Protein AF-A0A9E3E0K9-F1 (afdb_monomer)

Nearest PDB structures (foldseek):
  2mct-assembly1_A  TM=5.080E-01  e=9.481E-01  Mediterraneibacter gnavus ATCC 29149
  4rg2-assembly1_B  TM=3.386E-01  e=3.713E+00  Homo sapiens
  6mr3-assembly1_B-3  TM=3.764E-01  e=8.318E+00  Streptococcus mutans UA159
  2ve7-assembly2_D  TM=2.300E-01  e=6.905E+00  Homo sapiens

Sequence (87 aa):
MRVVVTRIDPGGTVQRRVVDAAQQSDRRLWEDLAARAVGAVVPYRAAPGIAVYHVSVDDHVVIAAEQDLAGPLLDLVTAVMALGGAG

pLDDT: mean 91.95, std 6.4, range [58.53, 98.06]

Solvent-accessible surface area (backbone atoms only — not comparable to full-atom values): 4836 Å² total; per-residue (Å²): 99,44,38,36,41,34,41,35,39,68,88,68,53,72,50,54,22,36,35,57,38,81,80,43,94,59,39,68,59,47,53,53,41,50,54,50,26,72,68,51,90,62,77,67,62,85,54,92,83,47,34,36,36,42,38,32,50,68,95,46,77,49,60,34,23,58,90,57,52,51,68,46,42,34,54,49,50,50,51,33,68,73,71,25,44,82,114

Foldseek 3Di:
DKKKKWKQFLVRDIDIFIDDLVPDPPSVVLVVLVVVQLPDDQDADDDHRWIWMWMDDPPGTDIHTPVSQDDSNVVNNVVRSVPTDDD

Secondary structure (DSSP, 8-state):
-EEEEEEE-TTS-EEEEEEEGGGSTTHHHHHHHHHHHHTS-------TT--EEEEEETTEEEEEEGGG--HHHHHHHHHHHHHPBP-

Radius of gyration: 12.32 Å; Cα contacts (8 Å, |Δi|>4): 158; chains: 1; bounding box: 32×19×30 Å

Structure (mmCIF, N/CA/C/O backbone):
data_AF-A0A9E3E0K9-F1
#
_entry.id   AF-A0A9E3E0K9-F1
#
loop_
_atom_site.group_PDB
_atom_site.id
_atom_site.type_symbol
_atom_site.label_atom_id
_atom_site.label_alt_id
_atom_site.label_comp_id
_atom_site.label_asym_id
_atom_site.label_entity_id
_atom_site.label_seq_id
_atom_site.pdbx_PDB_ins_code
_atom_site.Cartn_x
_atom_site.Cartn_y
_atom_site.Cartn_z
_atom_site.occupancy
_atom_site.B_iso_or_equiv
_atom_site.auth_seq_id
_atom_site.auth_comp_id
_atom_site.auth_asym_id
_atom_site.auth_atom_id
_atom_site.pdbx_PDB_model_num
ATOM 1 N N . MET A 1 1 ? -10.939 -1.841 8.771 1.00 91.56 1 MET A N 1
ATOM 2 C CA . MET A 1 1 ? -10.070 -1.619 7.608 1.00 91.56 1 MET A CA 1
ATOM 3 C C . MET A 1 1 ? -8.633 -1.711 8.067 1.00 91.56 1 MET A C 1
ATOM 5 O O . MET A 1 1 ? -8.201 -0.901 8.886 1.00 91.56 1 MET A O 1
ATOM 9 N N . ARG A 1 2 ? -7.913 -2.710 7.570 1.00 94.88 2 ARG A N 1
ATOM 10 C CA . ARG A 1 2 ? -6.485 -2.896 7.815 1.00 94.88 2 ARG A CA 1
ATOM 11 C C . ARG A 1 2 ? -5.718 -2.447 6.579 1.00 94.88 2 ARG A C 1
ATOM 13 O O . ARG A 1 2 ? -5.979 -2.931 5.482 1.00 94.88 2 ARG A O 1
ATOM 20 N N . VAL A 1 3 ? -4.753 -1.557 6.776 1.00 96.69 3 VAL A N 1
ATOM 21 C CA . VAL A 1 3 ? -3.830 -1.127 5.727 1.00 96.69 3 VAL A CA 1
ATOM 22 C C . VAL A 1 3 ? -2.459 -1.714 6.009 1.00 96.69 3 VAL A C 1
ATOM 24 O O . VAL A 1 3 ? -1.935 -1.617 7.121 1.00 96.69 3 VAL A O 1
ATOM 27 N N . VAL A 1 4 ? -1.874 -2.337 4.997 1.00 97.62 4 VAL A N 1
ATOM 28 C CA . VAL A 1 4 ? -0.551 -2.941 5.053 1.00 97.62 4 VAL A CA 1
ATOM 29 C C . VAL A 1 4 ? 0.288 -2.375 3.927 1.00 97.62 4 VAL A C 1
ATOM 31 O O . VAL A 1 4 ? -0.073 -2.492 2.761 1.00 97.62 4 VAL A O 1
ATOM 34 N N . VAL A 1 5 ? 1.446 -1.824 4.268 1.00 97.81 5 VAL A N 1
ATOM 35 C CA . VAL A 1 5 ? 2.440 -1.389 3.288 1.00 97.81 5 VAL A CA 1
ATOM 36 C C . VAL A 1 5 ? 3.681 -2.239 3.465 1.00 97.81 5 VAL A C 1
ATOM 38 O O . VAL A 1 5 ? 4.228 -2.352 4.561 1.00 97.81 5 VAL A O 1
ATOM 41 N N . THR A 1 6 ? 4.109 -2.872 2.380 1.00 98.06 6 THR A N 1
ATOM 42 C CA . THR A 1 6 ? 5.389 -3.572 2.304 1.00 98.06 6 THR A CA 1
ATOM 43 C C . THR A 1 6 ? 6.259 -2.856 1.283 1.00 98.06 6 THR A C 1
ATOM 45 O O . THR A 1 6 ? 5.923 -2.834 0.103 1.00 98.06 6 THR A O 1
ATOM 48 N N . ARG A 1 7 ? 7.362 -2.270 1.742 1.00 97.31 7 ARG A N 1
ATOM 49 C CA . ARG A 1 7 ? 8.422 -1.703 0.911 1.00 97.31 7 ARG A CA 1
ATOM 50 C C . ARG A 1 7 ? 9.515 -2.746 0.725 1.00 97.31 7 ARG A C 1
ATOM 52 O O . ARG A 1 7 ? 9.963 -3.349 1.701 1.00 97.31 7 ARG A O 1
ATOM 59 N N . ILE A 1 8 ? 9.939 -2.938 -0.514 1.00 96.19 8 ILE A N 1
ATOM 60 C CA . ILE A 1 8 ? 11.014 -3.849 -0.900 1.00 96.19 8 ILE A CA 1
ATOM 61 C C . ILE A 1 8 ? 12.082 -3.006 -1.585 1.00 96.19 8 ILE A C 1
ATOM 63 O O . ILE A 1 8 ? 11.863 -2.496 -2.684 1.00 96.19 8 ILE A O 1
ATOM 67 N N . ASP A 1 9 ? 13.218 -2.827 -0.920 1.00 96.00 9 ASP A N 1
ATOM 68 C CA . ASP A 1 9 ? 14.351 -2.093 -1.473 1.00 96.00 9 ASP A CA 1
ATOM 69 C C . ASP A 1 9 ? 15.094 -2.931 -2.531 1.00 96.00 9 ASP A C 1
ATOM 71 O O . ASP A 1 9 ? 15.051 -4.164 -2.488 1.00 96.00 9 ASP A O 1
ATOM 75 N N . PRO A 1 10 ? 15.859 -2.300 -3.441 1.00 92.81 10 PRO A N 1
ATOM 76 C CA . PRO A 1 10 ? 16.608 -3.005 -4.489 1.00 92.81 10 PRO A CA 1
ATOM 77 C C . PRO A 1 10 ? 17.588 -4.065 -3.968 1.00 92.81 10 PRO A C 1
ATOM 79 O O . PRO A 1 10 ? 17.871 -5.040 -4.655 1.00 92.81 10 PRO A O 1
ATOM 82 N N . GLY A 1 11 ? 18.103 -3.879 -2.748 1.00 93.25 11 GLY A N 1
ATOM 83 C CA . GLY A 1 11 ? 18.978 -4.839 -2.067 1.00 93.25 11 GLY A CA 1
ATOM 84 C C . GLY A 1 11 ? 18.247 -6.025 -1.426 1.00 93.25 11 GLY A C 1
ATOM 85 O O . GLY A 1 11 ? 18.888 -6.842 -0.774 1.00 93.25 11 GLY A O 1
ATOM 86 N N . GLY A 1 12 ? 16.921 -6.110 -1.565 1.00 91.88 12 GLY A N 1
ATOM 87 C CA . GLY A 1 12 ? 16.089 -7.165 -0.982 1.00 91.88 12 GLY A CA 1
ATOM 88 C C . GLY A 1 12 ? 15.662 -6.915 0.466 1.00 91.88 12 GLY A C 1
ATOM 89 O O . GLY A 1 12 ? 14.950 -7.738 1.037 1.00 91.88 12 GLY A O 1
ATOM 90 N N . THR A 1 13 ? 16.055 -5.790 1.069 1.00 96.19 13 THR A N 1
ATOM 91 C CA . THR A 1 13 ? 15.562 -5.392 2.393 1.00 96.19 13 THR A CA 1
ATOM 92 C C . THR A 1 13 ? 14.058 -5.148 2.330 1.00 96.19 13 THR A C 1
ATOM 94 O O . THR 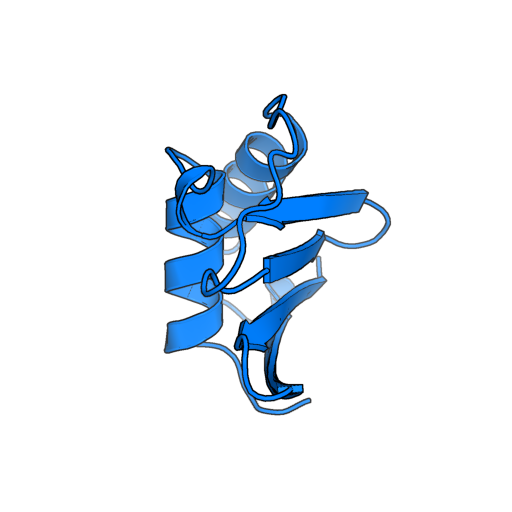A 1 13 ? 13.576 -4.406 1.475 1.00 96.19 13 THR A O 1
ATOM 97 N N . VAL A 1 14 ? 13.317 -5.757 3.257 1.00 96.94 14 VAL A N 1
ATOM 98 C CA . VAL A 1 14 ? 11.860 -5.629 3.342 1.00 96.94 14 VAL A CA 1
ATOM 99 C C . VAL A 1 14 ? 11.479 -4.862 4.600 1.00 96.94 14 VAL A C 1
ATOM 101 O O . VAL A 1 14 ? 11.869 -5.225 5.709 1.00 96.94 14 VAL A O 1
ATOM 104 N N . GLN A 1 15 ? 10.667 -3.8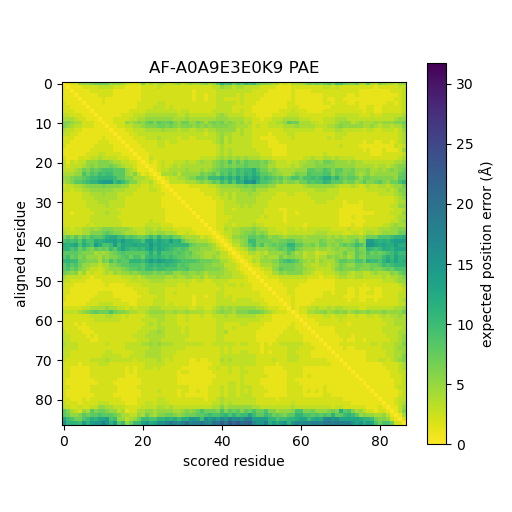23 4.433 1.00 97.12 15 GLN A N 1
ATOM 105 C CA . GLN A 1 15 ? 10.030 -3.101 5.528 1.00 97.12 15 GLN A CA 1
ATOM 106 C C . GLN A 1 15 ? 8.519 -3.254 5.410 1.00 97.12 15 GLN A C 1
ATOM 108 O O . GLN A 1 15 ? 7.922 -2.855 4.414 1.00 97.12 15 GLN A O 1
ATOM 113 N N . ARG A 1 16 ? 7.895 -3.828 6.438 1.00 97.62 16 ARG A N 1
ATOM 114 C CA . ARG A 1 16 ? 6.446 -4.020 6.501 1.00 97.62 16 ARG A CA 1
ATOM 115 C C . ARG A 1 16 ? 5.862 -3.221 7.654 1.00 97.62 16 ARG A C 1
ATOM 117 O O . ARG A 1 16 ? 6.372 -3.276 8.777 1.00 97.62 16 ARG A O 1
ATOM 124 N N . ARG A 1 17 ? 4.797 -2.480 7.361 1.00 97.69 17 ARG A N 1
ATOM 125 C CA . ARG A 1 17 ? 4.068 -1.650 8.317 1.00 97.69 17 ARG A CA 1
ATOM 126 C C . ARG A 1 17 ? 2.575 -1.890 8.205 1.00 97.69 17 ARG A C 1
ATOM 128 O O . ARG A 1 17 ? 2.050 -2.085 7.108 1.00 97.69 17 ARG A O 1
ATOM 135 N N . VAL A 1 18 ? 1.913 -1.905 9.357 1.00 96.81 18 VAL A N 1
ATOM 136 C CA . VAL A 1 18 ? 0.482 -2.188 9.474 1.00 96.81 18 VAL A CA 1
ATOM 137 C C . VAL A 1 18 ? -0.190 -1.085 10.278 1.00 96.81 18 VAL A C 1
ATOM 139 O O . VAL A 1 18 ? 0.273 -0.740 11.365 1.00 96.81 18 VAL A O 1
ATOM 142 N N . VAL A 1 19 ? -1.307 -0.583 9.757 1.00 95.75 19 VAL A N 1
ATOM 143 C CA . VAL A 1 19 ? -2.237 0.292 10.473 1.00 95.75 19 VAL A CA 1
ATOM 144 C C . VAL A 1 19 ? -3.614 -0.362 10.468 1.00 95.75 19 VAL A C 1
ATOM 146 O O . VAL A 1 19 ? -4.144 -0.718 9.416 1.00 95.75 19 VAL A O 1
ATOM 149 N N . ASP A 1 20 ? -4.206 -0.513 11.650 1.00 94.19 20 ASP A N 1
ATOM 150 C CA . ASP A 1 20 ? -5.631 -0.801 11.791 1.00 94.19 20 ASP A CA 1
ATOM 151 C C . ASP A 1 20 ? -6.382 0.522 11.961 1.00 94.19 20 ASP A C 1
ATOM 153 O O . ASP A 1 20 ? -6.283 1.177 13.002 1.00 94.19 20 ASP A O 1
ATOM 157 N N . ALA A 1 21 ? -7.120 0.931 10.927 1.00 87.88 21 ALA A N 1
ATOM 158 C CA . ALA A 1 21 ? -7.832 2.205 10.915 1.00 87.88 21 ALA A CA 1
ATOM 159 C C . ALA A 1 21 ? -8.968 2.263 11.949 1.00 87.88 21 ALA A C 1
ATOM 161 O O . ALA A 1 21 ? -9.392 3.355 12.322 1.00 87.88 21 ALA A O 1
ATOM 162 N N . ALA A 1 22 ? -9.450 1.115 12.448 1.00 85.44 22 ALA A N 1
ATOM 163 C CA . ALA A 1 22 ? -10.452 1.086 13.513 1.00 85.44 22 ALA A CA 1
ATOM 164 C C . ALA A 1 22 ? -9.901 1.589 14.859 1.00 85.44 22 ALA A C 1
ATOM 166 O O . ALA A 1 22 ? -10.679 1.998 15.717 1.00 85.44 22 ALA A O 1
ATOM 167 N N . GLN A 1 23 ? -8.576 1.574 15.032 1.00 86.50 23 GLN A N 1
ATOM 168 C CA . GLN A 1 23 ? -7.890 2.023 16.247 1.00 86.50 23 GLN A CA 1
ATOM 169 C C . GLN A 1 23 ? -7.379 3.468 16.144 1.00 86.50 23 GLN A C 1
ATOM 171 O O . GLN A 1 23 ? -6.761 3.969 17.079 1.00 86.50 23 GLN A O 1
ATOM 176 N N . GLN A 1 24 ? -7.619 4.142 15.015 1.00 86.88 24 GLN A N 1
ATOM 177 C CA . GLN A 1 24 ? -7.177 5.516 14.782 1.00 86.88 24 GLN A CA 1
ATOM 178 C C . GLN A 1 24 ? -8.278 6.518 15.150 1.00 86.88 24 GLN A C 1
ATOM 180 O O . GLN A 1 24 ? -9.461 6.268 14.911 1.00 86.88 24 GLN A O 1
ATOM 185 N N . SER A 1 25 ? -7.884 7.679 15.687 1.00 83.81 25 SER A N 1
ATOM 186 C CA . SER A 1 25 ? -8.795 8.787 16.028 1.00 83.81 25 SER A CA 1
ATOM 187 C C . SER A 1 25 ? -9.596 9.278 14.821 1.00 83.81 25 SER A C 1
ATOM 189 O O . SER A 1 25 ? -10.781 9.581 14.935 1.00 83.81 25 SER A O 1
ATOM 191 N N . ASP A 1 26 ? -8.965 9.288 13.647 1.00 89.12 26 ASP A N 1
ATOM 192 C CA . ASP A 1 26 ? -9.499 9.874 12.417 1.00 89.12 26 ASP A CA 1
ATOM 193 C C . ASP A 1 26 ? -9.944 8.803 11.417 1.00 89.12 26 ASP A C 1
ATOM 195 O O . ASP A 1 26 ? -9.578 8.812 10.241 1.00 89.12 26 ASP A O 1
ATO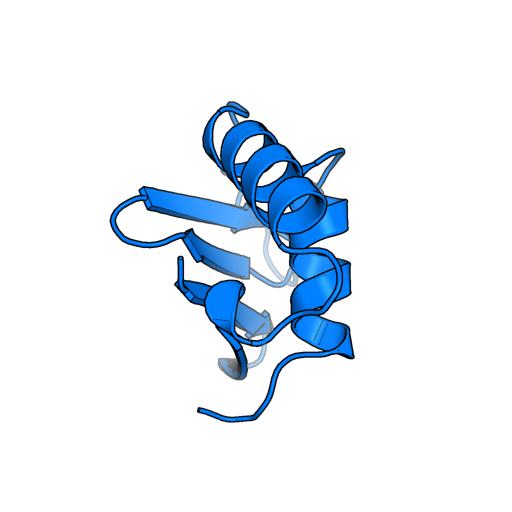M 199 N N . ARG A 1 27 ? -10.753 7.847 11.882 1.00 90.00 27 ARG A N 1
ATOM 200 C CA . ARG A 1 27 ? -11.209 6.694 11.087 1.00 90.00 27 ARG A CA 1
ATOM 201 C C . ARG A 1 27 ? -11.743 7.063 9.694 1.00 90.00 27 ARG A C 1
ATOM 203 O O . ARG A 1 27 ? -11.369 6.427 8.715 1.00 90.00 27 ARG A O 1
ATOM 210 N N . ARG A 1 28 ? -12.601 8.086 9.591 1.00 91.31 28 ARG A N 1
ATOM 211 C CA . ARG A 1 28 ? -13.203 8.500 8.305 1.00 91.31 28 ARG A CA 1
ATOM 212 C C . ARG A 1 28 ? -12.172 9.026 7.310 1.00 91.31 28 ARG A C 1
ATOM 214 O O . ARG A 1 28 ? -12.316 8.798 6.116 1.00 91.31 28 ARG A O 1
ATOM 221 N N . LEU A 1 29 ? -11.148 9.724 7.802 1.00 93.50 29 LEU A N 1
ATOM 222 C CA . LEU A 1 29 ? -10.063 10.229 6.965 1.00 93.50 29 LEU A CA 1
ATOM 223 C C . LEU A 1 29 ? -9.259 9.064 6.380 1.00 93.50 29 LEU A C 1
ATOM 225 O O . LEU A 1 29 ? -8.947 9.070 5.194 1.00 93.50 29 LEU A O 1
ATOM 229 N N . TRP A 1 30 ? -8.978 8.048 7.198 1.00 94.50 30 TRP A N 1
ATOM 230 C CA . TRP A 1 30 ? -8.323 6.825 6.739 1.00 94.50 30 TRP A CA 1
ATOM 231 C C . TRP A 1 30 ? -9.149 6.084 5.690 1.00 94.50 30 TRP A C 1
ATOM 233 O O . TRP A 1 30 ? -8.597 5.687 4.669 1.00 94.50 30 TRP A 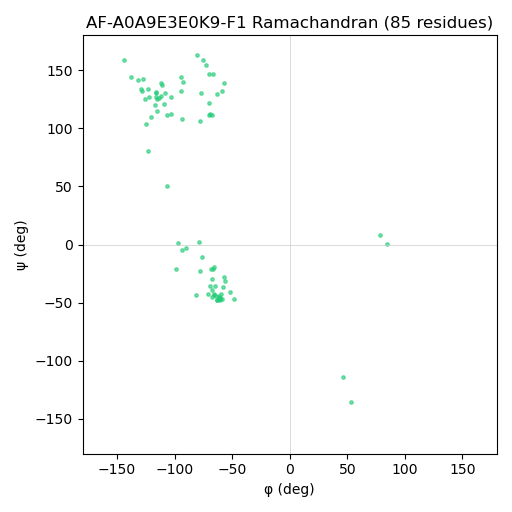O 1
ATOM 243 N N . GLU A 1 31 ? -10.452 5.909 5.921 1.00 93.50 31 GLU A N 1
ATOM 244 C CA . GLU A 1 31 ? -11.357 5.245 4.973 1.00 93.50 31 GLU A CA 1
ATOM 245 C C . GLU A 1 31 ? -11.413 5.986 3.621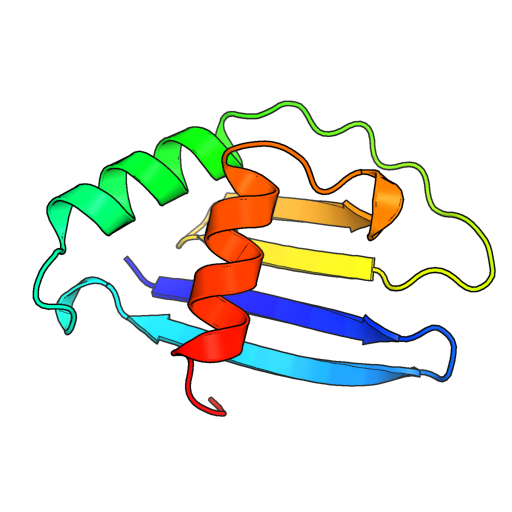 1.00 93.50 31 GLU A C 1
ATOM 247 O O . GLU A 1 31 ? -11.260 5.348 2.580 1.00 93.50 31 GLU A O 1
ATOM 252 N N . ASP A 1 32 ? -11.550 7.321 3.620 1.00 94.88 32 ASP A N 1
ATOM 253 C CA . ASP A 1 32 ? -11.539 8.129 2.386 1.00 94.88 32 ASP A CA 1
ATOM 254 C C . ASP A 1 32 ? -10.194 8.039 1.652 1.00 94.88 32 ASP A C 1
ATOM 256 O O . ASP A 1 32 ? -10.145 7.768 0.449 1.00 94.88 32 ASP A O 1
ATOM 260 N N . LEU A 1 33 ? -9.086 8.207 2.380 1.00 95.38 33 LEU A N 1
ATOM 261 C CA . LEU A 1 33 ? -7.749 8.146 1.799 1.00 95.38 33 LEU A CA 1
ATOM 262 C C . LEU A 1 33 ? -7.471 6.772 1.181 1.00 95.38 33 LEU A C 1
ATOM 264 O O . LEU A 1 33 ? -6.968 6.688 0.060 1.00 95.38 33 LEU A O 1
ATOM 268 N N . ALA A 1 34 ? -7.831 5.699 1.884 1.00 94.88 34 ALA A N 1
ATOM 269 C CA . ALA A 1 34 ? -7.636 4.340 1.409 1.00 94.88 34 ALA A CA 1
ATOM 270 C C . ALA A 1 34 ? -8.492 4.039 0.172 1.00 94.88 34 ALA A C 1
ATOM 272 O O . ALA A 1 34 ? -7.966 3.507 -0.806 1.00 94.88 34 ALA A O 1
ATOM 273 N N . ALA A 1 35 ? -9.765 4.449 0.162 1.00 94.50 35 ALA A N 1
ATOM 274 C CA . ALA A 1 35 ? -10.641 4.304 -0.999 1.00 94.50 35 ALA A CA 1
ATOM 275 C C . ALA A 1 35 ? -10.085 5.039 -2.230 1.00 94.50 35 ALA A C 1
ATOM 277 O O . ALA A 1 35 ? -10.064 4.495 -3.337 1.00 94.50 35 ALA A O 1
ATOM 278 N N . ARG A 1 36 ? -9.566 6.258 -2.041 1.00 94.81 36 ARG A N 1
ATOM 279 C CA . ARG A 1 36 ? -8.947 7.046 -3.116 1.00 94.81 36 ARG A CA 1
ATOM 280 C C . ARG A 1 36 ? -7.621 6.455 -3.595 1.00 94.81 36 ARG A C 1
ATOM 282 O O . ARG A 1 36 ? -7.335 6.527 -4.787 1.00 94.81 36 ARG A O 1
ATOM 289 N N . ALA A 1 37 ? -6.828 5.871 -2.699 1.00 93.62 37 ALA A N 1
ATOM 290 C CA . ALA A 1 37 ? -5.564 5.225 -3.039 1.00 93.62 37 ALA A CA 1
ATOM 291 C C . ALA A 1 37 ? -5.769 3.961 -3.887 1.00 93.62 37 ALA A C 1
ATOM 293 O O . ALA A 1 37 ? -5.092 3.801 -4.899 1.00 93.62 37 ALA A O 1
ATOM 294 N N . VAL A 1 38 ? -6.718 3.090 -3.519 1.00 91.81 38 VAL A N 1
ATOM 295 C CA . VAL A 1 38 ? -6.998 1.858 -4.286 1.00 91.81 38 VAL A CA 1
ATOM 296 C C . VAL A 1 38 ? -7.817 2.109 -5.552 1.00 91.81 38 VAL A C 1
ATOM 298 O O . VAL A 1 38 ? -7.759 1.314 -6.484 1.00 91.81 38 VAL A O 1
ATOM 301 N N . GLY A 1 39 ? -8.560 3.219 -5.608 1.00 88.62 39 GLY A N 1
ATOM 302 C CA . GLY A 1 39 ? -9.265 3.664 -6.811 1.00 88.62 39 GLY A CA 1
ATOM 303 C C . GLY A 1 39 ? -8.358 4.309 -7.867 1.00 88.62 39 GLY A C 1
ATOM 304 O O . GLY A 1 39 ? -8.804 4.540 -8.991 1.00 88.62 39 GLY A O 1
ATOM 305 N N . ALA A 1 40 ? -7.100 4.614 -7.535 1.00 79.81 40 ALA A N 1
ATOM 306 C CA . ALA A 1 40 ? -6.153 5.193 -8.478 1.00 79.81 40 ALA A CA 1
ATOM 307 C C . ALA A 1 40 ? -5.613 4.126 -9.444 1.00 79.81 40 ALA A C 1
ATOM 309 O O . ALA A 1 40 ? -5.114 3.080 -9.032 1.00 79.81 40 ALA A O 1
ATOM 310 N N . VAL A 1 41 ? -5.648 4.414 -10.748 1.00 74.62 41 VAL A N 1
ATOM 311 C CA . VAL A 1 41 ? -4.953 3.589 -11.745 1.00 74.62 41 VAL A CA 1
ATOM 312 C C . VAL A 1 41 ? -3.471 3.941 -11.705 1.00 74.62 41 VAL A C 1
ATOM 314 O O . VAL A 1 41 ? -3.071 5.001 -12.186 1.00 74.62 41 VAL A O 1
ATOM 317 N N . VAL A 1 42 ? -2.657 3.048 -11.147 1.00 78.38 42 VAL A N 1
ATOM 318 C CA . VAL A 1 42 ? -1.200 3.211 -11.111 1.00 78.38 42 VAL A CA 1
ATOM 319 C C . VAL A 1 42 ? -0.571 2.315 -12.175 1.00 78.38 42 VAL A C 1
ATOM 321 O O . VAL A 1 42 ? -0.650 1.090 -12.063 1.00 78.38 42 VAL A O 1
ATOM 324 N N . PRO A 1 43 ? 0.033 2.879 -13.237 1.00 79.00 43 PRO A N 1
ATOM 325 C CA . PRO A 1 43 ? 0.761 2.071 -14.199 1.00 79.00 43 PRO A CA 1
ATOM 326 C C . PRO A 1 43 ? 2.017 1.528 -13.519 1.00 79.00 43 PRO A C 1
ATOM 328 O O . PRO A 1 43 ? 2.927 2.288 -13.215 1.00 79.00 43 PRO A O 1
ATOM 331 N N . TYR A 1 44 ? 2.085 0.218 -13.293 1.00 80.94 44 TYR A N 1
ATOM 332 C CA . TYR A 1 44 ? 3.282 -0.397 -12.727 1.00 80.94 44 TYR A CA 1
ATOM 333 C C . TYR A 1 44 ? 4.449 -0.315 -13.720 1.00 80.94 44 TYR A C 1
ATOM 335 O O . TYR A 1 44 ? 4.433 -0.980 -14.760 1.00 80.94 44 TYR A O 1
ATOM 343 N N . ARG A 1 45 ? 5.468 0.493 -13.405 1.00 84.88 45 ARG A N 1
ATOM 344 C CA . ARG A 1 45 ? 6.683 0.641 -14.216 1.00 84.88 45 ARG A CA 1
ATOM 345 C C . ARG A 1 45 ? 7.905 0.310 -13.373 1.00 84.88 45 ARG A C 1
ATOM 347 O O . ARG A 1 45 ? 8.585 1.197 -12.876 1.00 84.88 45 ARG A O 1
ATOM 354 N N . ALA A 1 46 ? 8.203 -0.976 -13.208 1.00 77.00 46 ALA A N 1
ATOM 355 C CA . ALA A 1 46 ? 9.420 -1.394 -12.517 1.00 77.00 46 ALA A CA 1
ATOM 356 C C . ALA A 1 46 ? 10.674 -0.831 -13.207 1.00 77.00 46 ALA A C 1
ATOM 358 O O . ALA A 1 46 ? 10.833 -0.964 -14.421 1.00 77.00 46 ALA A O 1
ATOM 359 N N . ALA A 1 47 ? 11.580 -0.252 -12.421 1.00 86.50 47 ALA A N 1
ATOM 360 C CA . ALA A 1 47 ? 12.888 0.200 -12.876 1.00 86.50 47 ALA A CA 1
ATOM 361 C C . ALA A 1 47 ? 13.988 -0.391 -11.975 1.00 86.50 47 ALA A C 1
ATOM 363 O O . ALA A 1 47 ? 13.783 -0.511 -10.763 1.00 86.50 47 ALA A O 1
ATOM 364 N N . PRO A 1 48 ? 15.155 -0.770 -12.531 1.00 87.31 48 PRO A N 1
ATOM 365 C CA . PRO A 1 48 ? 16.280 -1.234 -11.727 1.00 87.31 48 PRO A CA 1
ATOM 366 C C . PRO A 1 48 ? 16.694 -0.191 -10.685 1.00 87.31 48 PRO A C 1
ATOM 368 O O . PRO A 1 48 ? 16.768 0.996 -10.990 1.00 87.31 48 PRO A O 1
ATOM 371 N N . GLY A 1 49 ? 17.005 -0.637 -9.468 1.00 92.94 49 GLY A N 1
ATOM 372 C CA . GLY A 1 49 ? 17.486 0.254 -8.408 1.00 92.94 49 GLY A CA 1
ATOM 373 C C . GLY A 1 49 ? 16.400 1.074 -7.705 1.00 92.94 49 GLY A C 1
ATOM 374 O O . GLY A 1 49 ? 16.746 1.919 -6.886 1.00 92.94 49 GLY A O 1
ATOM 375 N N . ILE A 1 50 ? 15.117 0.812 -7.970 1.00 94.62 50 ILE A N 1
ATOM 376 C CA . ILE A 1 50 ? 13.992 1.521 -7.349 1.00 94.62 50 ILE A CA 1
ATOM 377 C C . ILE A 1 50 ? 13.213 0.586 -6.425 1.00 94.62 50 ILE A C 1
ATOM 379 O O . ILE A 1 50 ? 12.999 -0.584 -6.749 1.00 94.62 50 ILE A O 1
ATOM 383 N N . ALA A 1 51 ? 12.798 1.098 -5.265 1.00 95.88 51 ALA A N 1
ATOM 384 C CA . ALA A 1 51 ? 11.994 0.328 -4.328 1.00 95.88 51 ALA A CA 1
ATOM 385 C C . ALA A 1 51 ? 10.602 0.026 -4.906 1.00 95.88 51 ALA A C 1
ATOM 387 O O . ALA A 1 51 ? 10.011 0.830 -5.632 1.00 95.88 51 ALA A O 1
ATOM 388 N N . VAL A 1 52 ? 10.060 -1.135 -4.552 1.00 95.56 52 VAL A N 1
ATOM 389 C CA . VAL A 1 52 ? 8.696 -1.537 -4.907 1.00 95.56 52 VAL A CA 1
ATOM 390 C C . VAL A 1 52 ? 7.838 -1.553 -3.654 1.00 95.56 52 VAL A C 1
ATOM 392 O O . VAL A 1 52 ? 8.254 -2.035 -2.601 1.00 95.56 52 VAL A O 1
ATOM 395 N N . TYR A 1 53 ? 6.624 -1.037 -3.783 1.00 95.88 53 TYR A N 1
ATOM 396 C CA . TYR A 1 5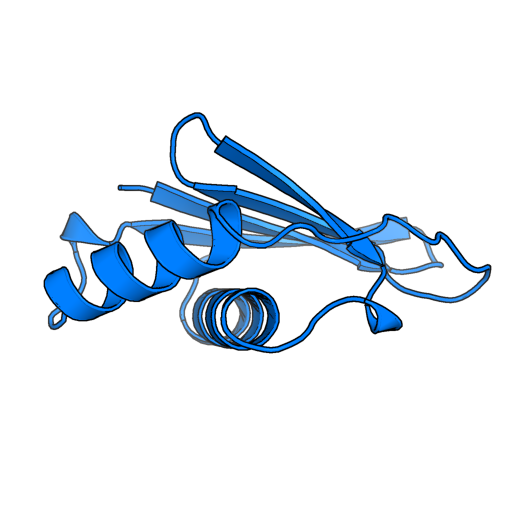3 ? 5.641 -0.964 -2.719 1.00 95.88 53 TYR A CA 1
ATOM 397 C C . TYR A 1 53 ? 4.468 -1.874 -3.050 1.00 95.88 53 TYR A C 1
ATOM 399 O O . TYR A 1 53 ? 3.854 -1.763 -4.109 1.00 95.88 53 TYR A O 1
ATOM 407 N N . HIS A 1 54 ? 4.152 -2.764 -2.116 1.00 95.44 54 HIS A N 1
ATOM 408 C CA . HIS A 1 54 ? 2.930 -3.550 -2.104 1.00 95.44 54 HIS A CA 1
ATOM 409 C C . HIS A 1 54 ? 2.013 -2.996 -1.014 1.00 95.44 54 HIS A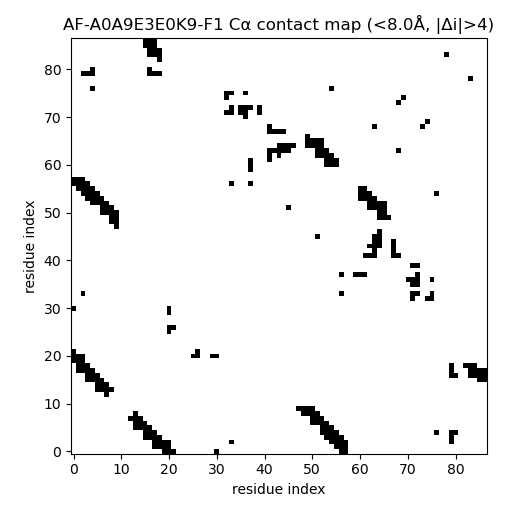 C 1
ATOM 411 O O . HIS A 1 54 ? 2.300 -3.126 0.182 1.00 95.44 54 HIS A O 1
ATOM 417 N N . VAL A 1 55 ? 0.912 -2.383 -1.433 1.00 95.81 55 VAL A N 1
ATOM 418 C CA . VAL A 1 55 ? -0.076 -1.743 -0.567 1.00 95.81 55 VAL A CA 1
ATOM 419 C C . VAL A 1 55 ? -1.339 -2.590 -0.575 1.00 95.81 55 VAL A C 1
ATOM 421 O O . VAL A 1 55 ? -1.917 -2.822 -1.630 1.00 95.81 55 VAL A O 1
ATOM 424 N N . SER A 1 56 ? -1.760 -3.061 0.592 1.00 96.00 56 SER A N 1
ATOM 425 C CA . SER A 1 56 ? -3.002 -3.807 0.780 1.00 96.00 56 SER A CA 1
ATOM 426 C C . SER A 1 56 ? -3.937 -3.015 1.686 1.00 96.00 56 SER A C 1
ATOM 428 O O . SER A 1 56 ? -3.521 -2.533 2.738 1.00 96.00 56 SER A O 1
ATOM 430 N N . VAL A 1 57 ? -5.186 -2.865 1.256 1.00 95.50 57 VAL A N 1
ATOM 431 C CA . VAL A 1 57 ? -6.287 -2.267 2.016 1.00 95.50 57 VAL A CA 1
ATOM 432 C C . VAL A 1 57 ? -7.404 -3.297 2.028 1.00 95.50 57 VAL A C 1
ATOM 434 O O . VAL A 1 57 ? -8.072 -3.482 1.012 1.00 95.50 57 VAL A O 1
ATOM 437 N N . ASP A 1 58 ? -7.575 -3.983 3.157 1.00 92.38 58 ASP A N 1
ATOM 438 C CA . ASP A 1 58 ? -8.437 -5.166 3.255 1.00 92.38 58 ASP A CA 1
ATOM 439 C C . ASP A 1 58 ? -8.166 -6.131 2.070 1.00 92.38 58 ASP A C 1
ATOM 441 O O . ASP A 1 58 ? -7.046 -6.636 1.950 1.00 92.38 58 ASP A O 1
ATOM 445 N N . ASP A 1 59 ? -9.129 -6.334 1.166 1.00 89.62 59 ASP A N 1
ATOM 446 C CA . ASP A 1 59 ? -9.012 -7.255 0.020 1.00 89.62 59 ASP A CA 1
ATOM 447 C C . ASP A 1 59 ? -8.438 -6.612 -1.261 1.00 89.62 59 ASP A C 1
ATOM 449 O O . ASP A 1 59 ? -8.233 -7.289 -2.271 1.00 89.62 59 ASP A O 1
ATOM 453 N N . HIS A 1 60 ? -8.162 -5.305 -1.247 1.00 92.94 60 HIS A N 1
ATOM 454 C CA . HIS A 1 60 ? -7.592 -4.586 -2.385 1.00 92.94 60 HIS A CA 1
ATOM 455 C C . HIS A 1 60 ? -6.071 -4.533 -2.302 1.00 92.94 60 HIS A C 1
ATOM 457 O O . HIS A 1 60 ? -5.503 -4.284 -1.238 1.00 92.94 60 HIS A O 1
ATOM 463 N N . VAL A 1 61 ? -5.409 -4.705 -3.447 1.00 93.06 61 VAL A N 1
ATOM 464 C CA . VAL A 1 61 ? -3.951 -4.635 -3.563 1.00 93.06 61 VAL A CA 1
ATOM 465 C C . VAL A 1 61 ? -3.553 -3.686 -4.684 1.00 93.06 61 VAL A C 1
ATOM 467 O O . VAL A 1 61 ? -4.068 -3.772 -5.797 1.00 93.06 61 VAL A O 1
ATOM 470 N N . VAL A 1 62 ? -2.583 -2.825 -4.390 1.00 93.38 62 VAL A N 1
ATOM 471 C CA . VAL A 1 62 ? -1.887 -1.979 -5.359 1.00 93.38 62 VAL A CA 1
ATOM 472 C C . VAL A 1 62 ? -0.393 -2.267 -5.272 1.00 93.38 62 VAL A C 1
ATOM 474 O O . VAL A 1 62 ? 0.180 -2.324 -4.182 1.00 93.38 62 VAL A O 1
ATOM 477 N N . ILE A 1 63 ? 0.245 -2.437 -6.429 1.00 93.50 63 ILE A N 1
ATOM 478 C CA . ILE A 1 63 ? 1.699 -2.568 -6.543 1.00 93.50 63 ILE A CA 1
ATOM 479 C C . ILE A 1 63 ? 2.213 -1.383 -7.351 1.00 93.50 63 ILE A C 1
ATOM 481 O O . ILE A 1 63 ? 1.741 -1.138 -8.460 1.00 93.50 63 ILE A O 1
ATOM 485 N N . ALA A 1 64 ? 3.188 -0.663 -6.805 1.00 93.81 64 ALA A N 1
ATOM 486 C CA . ALA A 1 64 ? 3.773 0.515 -7.433 1.00 93.81 64 ALA A CA 1
ATOM 487 C C . ALA A 1 64 ? 5.295 0.517 -7.267 1.00 93.81 64 ALA A C 1
ATOM 489 O O . ALA A 1 64 ? 5.813 0.102 -6.228 1.00 93.81 64 ALA A O 1
ATOM 490 N N . ALA A 1 65 ? 6.019 0.992 -8.280 1.00 94.62 65 ALA A N 1
ATOM 491 C CA . ALA A 1 65 ? 7.397 1.422 -8.067 1.00 94.62 65 ALA A CA 1
ATOM 492 C C . ALA A 1 65 ? 7.387 2.751 -7.296 1.00 94.62 65 ALA A C 1
ATOM 494 O O . ALA A 1 65 ? 6.425 3.510 -7.387 1.00 94.62 65 ALA A O 1
ATOM 495 N N . GLU A 1 66 ? 8.453 3.054 -6.556 1.00 94.44 66 GLU A N 1
ATOM 496 C CA . GLU A 1 66 ? 8.556 4.286 -5.758 1.00 94.44 66 GLU A CA 1
ATOM 497 C C . GLU A 1 66 ? 8.258 5.553 -6.572 1.00 94.44 66 GLU A C 1
ATOM 499 O O . GLU A 1 66 ? 7.534 6.427 -6.110 1.00 94.44 66 GLU A O 1
ATOM 504 N N . GLN A 1 67 ? 8.745 5.620 -7.813 1.00 93.19 67 GLN A N 1
ATOM 505 C CA . GLN A 1 67 ? 8.509 6.741 -8.732 1.00 93.19 67 GLN A CA 1
ATOM 506 C C . GLN A 1 67 ? 7.054 6.895 -9.199 1.00 93.19 67 GLN A C 1
ATOM 508 O O . GLN A 1 67 ? 6.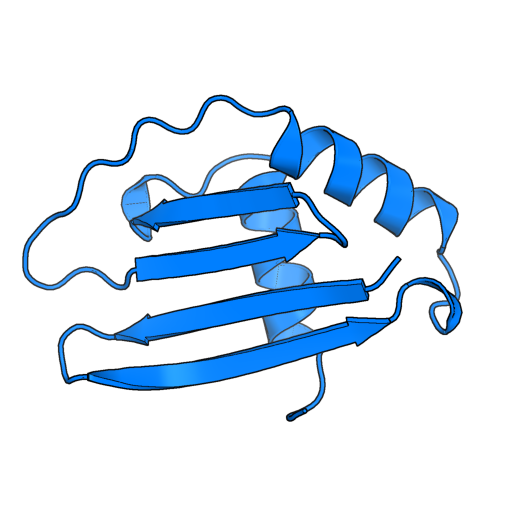673 7.967 -9.662 1.00 93.19 67 GLN A O 1
ATOM 513 N N . ASP A 1 68 ? 6.261 5.825 -9.112 1.00 92.38 68 ASP A N 1
ATOM 514 C CA . ASP A 1 68 ? 4.858 5.804 -9.520 1.00 92.38 68 ASP A CA 1
ATOM 515 C C . ASP A 1 68 ? 3.934 6.115 -8.324 1.00 92.38 68 ASP A C 1
ATOM 517 O O . ASP A 1 68 ? 2.719 6.247 -8.493 1.00 92.38 68 ASP A O 1
ATOM 521 N N . LEU A 1 69 ? 4.485 6.251 -7.107 1.00 92.75 69 LEU A N 1
ATOM 522 C CA . LEU A 1 69 ? 3.732 6.707 -5.944 1.00 92.75 69 LEU A CA 1
ATOM 523 C C . LEU A 1 69 ? 3.400 8.191 -6.096 1.00 92.75 69 LEU A C 1
ATOM 525 O O . LEU A 1 69 ? 4.261 9.063 -5.994 1.00 92.75 69 LEU A O 1
ATOM 529 N N . ALA A 1 70 ? 2.118 8.485 -6.284 1.00 92.75 70 ALA A N 1
ATOM 530 C CA . ALA A 1 70 ? 1.623 9.848 -6.376 1.00 92.75 70 ALA A CA 1
ATOM 531 C C . ALA A 1 70 ? 0.239 9.991 -5.737 1.00 92.75 70 ALA A C 1
ATOM 533 O O . ALA A 1 70 ? -0.514 9.021 -5.595 1.00 92.75 70 ALA A O 1
ATOM 534 N N . GLY A 1 71 ? -0.096 11.231 -5.375 1.00 94.25 71 GLY A N 1
ATOM 535 C CA . GLY A 1 71 ? -1.409 11.600 -4.854 1.00 94.25 71 GLY A CA 1
ATOM 536 C C . GLY A 1 71 ? -1.838 10.734 -3.659 1.00 94.25 71 GLY A C 1
ATOM 537 O O . GLY A 1 71 ? -1.007 10.445 -2.797 1.00 94.25 71 GLY A O 1
ATOM 538 N N . PRO A 1 72 ? -3.100 10.262 -3.620 1.00 95.38 72 PRO A N 1
ATOM 539 C CA . PRO A 1 72 ? -3.626 9.506 -2.481 1.00 95.38 72 PRO A CA 1
ATOM 540 C C . PRO A 1 72 ? -2.827 8.249 -2.120 1.00 95.38 72 PRO A C 1
ATOM 542 O O . PRO A 1 72 ? -2.766 7.880 -0.950 1.00 95.38 72 PRO A O 1
ATOM 545 N N . LEU A 1 73 ? -2.195 7.588 -3.099 1.00 95.44 73 LEU A N 1
ATOM 546 C CA . LEU A 1 73 ? -1.381 6.407 -2.819 1.00 95.44 73 LEU A CA 1
ATOM 547 C C . LEU A 1 73 ? -0.086 6.774 -2.082 1.00 95.44 73 LEU A C 1
ATOM 549 O O . LEU A 1 73 ? 0.286 6.089 -1.131 1.00 95.44 73 LEU A O 1
ATOM 553 N N . LEU A 1 74 ? 0.578 7.859 -2.494 1.00 95.88 74 LEU A N 1
ATOM 554 C CA . LEU A 1 74 ? 1.778 8.361 -1.819 1.00 95.88 74 LEU A CA 1
ATOM 555 C C . LEU A 1 74 ? 1.460 8.815 -0.390 1.00 95.88 74 LEU A C 1
ATOM 557 O O . LEU A 1 74 ? 2.193 8.473 0.542 1.00 95.88 74 LEU A O 1
ATOM 561 N N . ASP A 1 75 ? 0.354 9.539 -0.215 1.00 96.62 75 ASP A N 1
ATOM 562 C CA . ASP A 1 75 ? -0.106 10.013 1.091 1.00 96.62 75 ASP A CA 1
ATOM 563 C C . ASP A 1 75 ? -0.379 8.831 2.036 1.00 96.62 75 ASP A C 1
ATOM 565 O O . ASP A 1 75 ? 0.102 8.810 3.173 1.00 96.62 75 ASP A O 1
ATOM 569 N N . LEU A 1 76 ? -1.078 7.798 1.545 1.00 96.19 76 LEU A N 1
ATOM 570 C CA . LEU A 1 76 ? -1.370 6.592 2.319 1.00 96.19 76 LEU A CA 1
ATOM 571 C C . LEU A 1 76 ? -0.092 5.836 2.706 1.00 96.19 76 LEU A C 1
ATOM 573 O O . LEU A 1 76 ? 0.075 5.466 3.869 1.00 96.19 76 LEU A O 1
ATOM 577 N N . VAL A 1 77 ? 0.823 5.617 1.754 1.00 96.62 77 VAL A N 1
ATOM 578 C CA . VAL A 1 77 ? 2.105 4.939 2.008 1.00 96.62 77 VAL A CA 1
ATOM 579 C C . VAL A 1 77 ? 2.910 5.686 3.064 1.00 96.62 77 VAL A C 1
ATOM 581 O O . VAL A 1 77 ? 3.386 5.072 4.017 1.00 96.62 77 VAL A O 1
ATOM 584 N N . THR A 1 78 ? 3.013 7.007 2.934 1.00 97.31 78 THR A N 1
ATOM 585 C CA . THR A 1 78 ? 3.751 7.858 3.873 1.00 97.31 78 THR A CA 1
ATOM 586 C C . THR A 1 78 ? 3.167 7.754 5.279 1.00 97.31 78 THR A C 1
ATOM 588 O O . THR A 1 78 ? 3.901 7.503 6.237 1.00 97.31 78 THR A O 1
ATOM 591 N N . A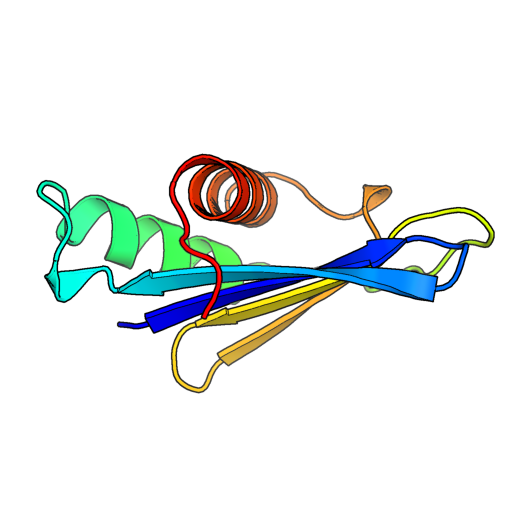LA A 1 79 ? 1.843 7.870 5.407 1.00 96.06 79 ALA A N 1
ATOM 592 C CA . ALA A 1 79 ? 1.161 7.784 6.693 1.00 96.06 79 ALA A CA 1
ATOM 593 C C . ALA A 1 79 ? 1.359 6.414 7.362 1.00 96.06 79 ALA A C 1
ATOM 595 O O . ALA A 1 79 ? 1.701 6.343 8.543 1.00 96.06 79 ALA A O 1
ATOM 596 N N . VAL A 1 80 ? 1.202 5.316 6.615 1.00 96.69 80 VAL A N 1
ATOM 597 C CA . VAL A 1 80 ? 1.373 3.955 7.152 1.00 96.69 80 VAL A CA 1
ATOM 598 C C . VAL A 1 80 ? 2.826 3.673 7.519 1.00 96.69 80 VAL A C 1
ATOM 600 O O . VAL A 1 80 ? 3.080 3.044 8.543 1.00 96.69 80 VAL A O 1
ATOM 603 N N . MET A 1 81 ? 3.793 4.140 6.727 1.00 96.44 81 MET A N 1
ATOM 604 C CA . MET A 1 81 ? 5.209 3.936 7.037 1.00 96.44 81 MET A CA 1
ATOM 605 C C . MET A 1 81 ? 5.655 4.710 8.285 1.00 96.44 81 MET A C 1
ATOM 607 O O . MET A 1 81 ? 6.537 4.233 9.000 1.00 96.44 81 MET A O 1
ATOM 611 N N . ALA A 1 82 ? 5.028 5.857 8.566 1.00 95.06 82 ALA A N 1
ATOM 612 C CA . ALA A 1 82 ? 5.303 6.673 9.745 1.00 95.06 82 ALA A CA 1
ATOM 613 C C . ALA A 1 82 ? 4.602 6.169 11.020 1.00 95.06 82 ALA A C 1
ATOM 615 O O . ALA A 1 82 ? 5.213 6.148 12.086 1.00 95.06 82 ALA A O 1
ATOM 616 N N . LEU A 1 83 ? 3.327 5.781 10.920 1.00 92.81 83 LEU A N 1
ATOM 617 C CA . LEU A 1 83 ? 2.481 5.443 12.075 1.00 92.81 83 LEU A CA 1
ATOM 618 C C . LEU A 1 83 ? 2.374 3.939 12.339 1.00 92.81 83 LEU A C 1
ATOM 620 O O . LEU A 1 83 ? 2.001 3.525 13.435 1.00 92.81 83 LEU A O 1
ATOM 624 N N . GLY A 1 84 ? 2.642 3.116 11.328 1.00 88.00 84 GLY A N 1
ATOM 625 C CA . GLY A 1 84 ? 2.420 1.683 11.399 1.00 88.00 84 GLY A CA 1
ATOM 626 C C . GLY A 1 84 ? 3.391 0.976 12.339 1.00 88.00 84 GLY A C 1
ATOM 627 O O . GLY A 1 84 ? 4.571 1.314 12.443 1.00 88.00 84 GLY A O 1
ATOM 628 N N . GLY A 1 85 ? 2.897 -0.075 12.986 1.00 87.00 85 GLY A N 1
ATOM 629 C CA . GLY A 1 85 ? 3.732 -1.001 13.745 1.00 87.00 85 GLY A CA 1
ATOM 630 C C . GLY A 1 85 ? 4.424 -2.021 12.840 1.00 87.00 85 GLY A C 1
ATOM 631 O O . GLY A 1 85 ? 4.018 -2.238 11.694 1.00 87.00 85 GLY A O 1
ATOM 632 N N . ALA A 1 86 ? 5.460 -2.682 13.364 1.00 78.75 86 ALA A N 1
ATOM 633 C CA . ALA A 1 86 ? 5.889 -3.968 12.819 1.00 78.75 86 ALA A CA 1
ATOM 634 C C . ALA A 1 86 ? 4.808 -5.002 13.167 1.00 78.75 86 ALA A C 1
ATOM 636 O O . ALA A 1 86 ? 4.484 -5.167 14.342 1.00 78.75 86 ALA A O 1
ATOM 637 N N . GLY A 1 87 ? 4.224 -5.656 12.167 1.00 58.53 87 GLY A N 1
ATOM 638 C CA . GLY A 1 87 ? 3.159 -6.639 12.362 1.00 58.53 87 GLY A CA 1
ATOM 639 C C . GLY A 1 87 ? 2.958 -7.534 11.159 1.00 58.53 87 GLY A C 1
ATOM 640 O O . GLY A 1 87 ? 3.787 -7.472 10.221 1.00 58.53 87 GLY A O 1
#

Mean predicted aligned error: 3.41 Å